Protein AF-X1FPB1-F1 (afdb_monomer_lite)

Sequence (86 aa):
MITPENFAEFIMMISEEKISSKVAKEVLKEMFATGADPSQIVAEKGLVQITDEVEIEKIAKKVISENQKAVLDFKSGKEQALQFLI

InterPro domains:
  IPR003789 Aspartyl/glutamyl-tRNA amidotransferase subunit B-like [SSF89095] (2-85)
  IPR017959 Aspartyl/glutamyl-tRNA(Asn/Gln) amidotransferase, subunit B /E [PTHR11659] (2-86)
  IPR018027 Asn/Gln amidotransferase [PF02637] (2-86)
  IPR018027 Asn/Gln amidotransferase [SM00845] (2-85)
  IPR023168 Aspartyl/glutamyl-tRNA(Asn/Gln) amidotransferase, C-terminal, domain 2 [G3DSA:1.10.10.410] (50-86)

Secondary structure (DSSP, 8-state):
---HHHHHHHHHHHHTTSS-HHHHHHHHHHHHHH---HHHHHHHTT------HHHHHHHHHHHHHHTHHHHHHHHTT-GGGGTT--

Foldseek 3Di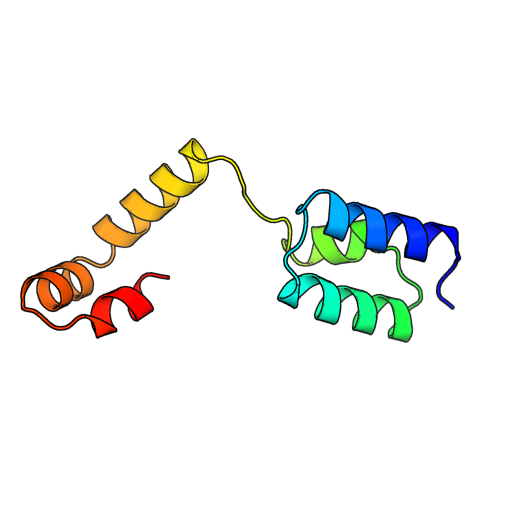:
DADPVLVVVLVVCVVVVQADPVVSVVLVVVCVVPVDHSVVVCVVVVRGDDPPPVVVVVLLVVLCVVCVVLVVCVVVVNVVSVVVSD

pLDDT: mean 89.28, std 5.97, range [69.38, 97.06]

Radius of gyration: 17.65 Å; chains: 1; bounding box: 37×27×46 Å

Structure (mmCIF, N/CA/C/O backbone):
data_AF-X1FPB1-F1
#
_entry.id   AF-X1FPB1-F1
#
loop_
_atom_site.group_PDB
_atom_site.id
_atom_site.type_symbol
_atom_site.label_atom_id
_atom_site.label_alt_id
_atom_site.label_comp_id
_atom_site.label_asym_id
_atom_site.label_entity_id
_atom_site.label_seq_id
_atom_site.pdbx_PDB_ins_code
_atom_site.Cartn_x
_atom_site.Cartn_y
_atom_site.Cartn_z
_atom_site.occupancy
_atom_site.B_iso_or_equiv
_atom_site.auth_seq_id
_atom_site.auth_comp_id
_atom_site.auth_asym_id
_atom_site.auth_atom_id
_atom_site.pdbx_PDB_model_num
ATOM 1 N N . MET A 1 1 ? 9.916 -8.624 -19.141 1.00 79.56 1 MET A N 1
ATOM 2 C CA . MET A 1 1 ? 11.218 -8.389 -18.473 1.00 79.56 1 MET A CA 1
ATOM 3 C C . MET A 1 1 ? 11.135 -7.022 -17.828 1.00 79.56 1 MET A C 1
ATOM 5 O O . MET A 1 1 ? 10.626 -6.125 -18.484 1.00 79.56 1 MET A O 1
ATOM 9 N N . ILE A 1 2 ? 11.551 -6.874 -16.570 1.00 92.69 2 ILE A N 1
ATOM 10 C CA . ILE A 1 2 ? 11.520 -5.572 -15.890 1.00 92.69 2 ILE A CA 1
ATOM 11 C C . ILE A 1 2 ? 12.629 -4.696 -16.479 1.00 92.69 2 ILE A C 1
ATOM 13 O O . ILE A 1 2 ? 13.784 -5.124 -16.519 1.00 92.69 2 ILE A O 1
ATOM 17 N N . THR A 1 3 ? 12.276 -3.503 -16.954 1.00 94.75 3 THR A N 1
ATOM 18 C CA . THR A 1 3 ? 13.246 -2.519 -17.445 1.00 94.75 3 THR A CA 1
ATOM 19 C C . THR A 1 3 ? 13.894 -1.773 -16.271 1.00 94.75 3 THR A C 1
ATOM 21 O O . THR A 1 3 ? 13.273 -1.646 -15.208 1.00 94.75 3 THR A O 1
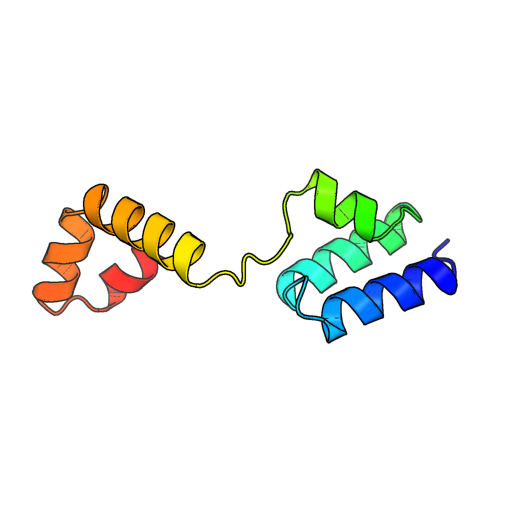ATOM 24 N N . PRO A 1 4 ? 15.133 -1.273 -16.422 1.00 95.38 4 PRO A N 1
ATOM 25 C CA . PRO A 1 4 ? 15.760 -0.417 -15.415 1.00 95.38 4 PRO A CA 1
ATOM 26 C C . PRO A 1 4 ? 14.897 0.792 -15.037 1.00 95.38 4 PRO A C 1
ATOM 28 O O . PRO A 1 4 ? 14.826 1.142 -13.863 1.00 95.38 4 PRO A O 1
ATOM 31 N N . GLU A 1 5 ? 14.208 1.384 -16.013 1.00 95.38 5 GLU A N 1
ATOM 32 C CA . GLU A 1 5 ? 13.311 2.524 -15.830 1.00 95.38 5 GLU A CA 1
ATOM 33 C C . GLU A 1 5 ? 12.130 2.164 -14.920 1.00 95.38 5 GLU A C 1
ATOM 35 O O . GLU A 1 5 ? 11.923 2.823 -13.901 1.00 95.38 5 GLU A O 1
ATOM 40 N N . ASN A 1 6 ? 11.428 1.063 -15.211 1.00 95.44 6 ASN A N 1
ATOM 41 C CA . ASN A 1 6 ? 10.293 0.616 -14.399 1.00 95.44 6 ASN A CA 1
ATOM 42 C C . ASN A 1 6 ? 10.746 0.234 -12.985 1.00 95.44 6 ASN A C 1
ATOM 44 O O . ASN A 1 6 ? 10.033 0.456 -12.010 1.00 95.44 6 ASN A O 1
ATOM 48 N N . PHE A 1 7 ? 11.937 -0.354 -12.844 1.00 96.25 7 PHE A N 1
ATOM 49 C CA . PHE A 1 7 ? 12.466 -0.681 -11.524 1.00 96.25 7 PHE A CA 1
ATOM 50 C C . PHE A 1 7 ? 12.845 0.574 -10.725 1.00 96.25 7 PHE A C 1
ATOM 52 O O . PHE A 1 7 ? 12.574 0.635 -9.528 1.00 96.25 7 PHE A O 1
ATOM 59 N N . ALA A 1 8 ? 13.428 1.590 -11.368 1.00 97.06 8 ALA A N 1
ATOM 60 C CA . ALA A 1 8 ? 13.732 2.866 -10.724 1.00 97.06 8 ALA A CA 1
ATOM 61 C C . ALA A 1 8 ? 12.455 3.581 -10.258 1.00 97.06 8 ALA A C 1
ATOM 63 O O . ALA A 1 8 ? 12.396 4.050 -9.121 1.00 97.06 8 ALA A O 1
ATOM 64 N N . GLU A 1 9 ? 11.416 3.603 -11.093 1.00 95.75 9 GLU A N 1
ATOM 65 C CA . GLU A 1 9 ? 10.114 4.167 -10.738 1.00 95.75 9 GLU A CA 1
ATOM 66 C C . GLU A 1 9 ? 9.474 3.434 -9.553 1.00 95.75 9 GLU A C 1
ATOM 68 O O . GLU A 1 9 ? 9.032 4.068 -8.595 1.00 95.75 9 GLU A O 1
ATOM 73 N N . PHE A 1 10 ? 9.499 2.100 -9.561 1.00 95.94 10 PHE A N 1
ATOM 74 C CA . PHE A 1 10 ? 9.023 1.289 -8.442 1.00 95.94 10 PHE A CA 1
ATOM 75 C C . PHE A 1 10 ? 9.725 1.647 -7.121 1.00 95.94 10 PHE A C 1
ATOM 77 O O . PHE A 1 10 ? 9.073 1.806 -6.089 1.00 95.94 10 PHE A O 1
ATOM 84 N N . ILE A 1 11 ? 11.050 1.819 -7.144 1.00 96.38 11 ILE A N 1
ATOM 85 C CA . ILE A 1 11 ? 11.819 2.223 -5.959 1.00 96.38 11 ILE A CA 1
ATOM 86 C C . ILE A 1 11 ? 11.459 3.649 -5.523 1.00 96.38 11 ILE A C 1
ATOM 88 O O . ILE A 1 11 ? 11.336 3.906 -4.325 1.00 96.38 11 ILE A O 1
ATOM 92 N N . MET A 1 12 ? 11.234 4.562 -6.471 1.00 95.44 12 MET A N 1
ATOM 93 C CA . MET A 1 12 ? 10.809 5.931 -6.179 1.00 95.44 12 MET A CA 1
ATOM 94 C C . MET A 1 12 ? 9.449 5.962 -5.473 1.00 95.44 12 MET A C 1
ATOM 96 O O . MET A 1 12 ? 9.308 6.657 -4.474 1.00 95.44 12 MET A O 1
ATOM 100 N N . MET A 1 13 ? 8.485 5.136 -5.892 1.00 93.25 13 MET A N 1
ATOM 101 C CA . MET A 1 13 ? 7.185 5.023 -5.212 1.00 93.25 13 MET A CA 1
ATOM 102 C C . MET A 1 13 ? 7.298 4.573 -3.755 1.00 93.25 13 MET A C 1
ATOM 104 O O . MET A 1 13 ? 6.527 5.027 -2.912 1.00 93.25 13 MET A O 1
ATOM 108 N N . ILE A 1 14 ? 8.246 3.683 -3.451 1.00 92.94 14 ILE A N 1
ATOM 109 C CA . ILE A 1 14 ? 8.519 3.257 -2.073 1.00 92.94 14 ILE A CA 1
ATOM 110 C C . ILE A 1 14 ? 9.161 4.404 -1.290 1.00 92.94 14 ILE A C 1
ATOM 112 O O . ILE A 1 14 ? 8.762 4.672 -0.161 1.00 92.94 14 ILE A O 1
ATOM 116 N N . SER A 1 15 ? 10.146 5.085 -1.884 1.00 92.31 15 SER A N 1
ATOM 117 C CA . SER A 1 15 ? 10.861 6.195 -1.243 1.00 92.31 15 SER A CA 1
ATOM 118 C C . SER A 1 15 ? 9.965 7.400 -0.962 1.00 92.31 15 SER A C 1
ATOM 120 O O . SER A 1 15 ? 10.206 8.118 0.002 1.00 92.31 15 SER A O 1
ATOM 122 N N . GLU A 1 16 ? 8.969 7.642 -1.810 1.00 90.81 16 GLU A N 1
ATOM 123 C CA . GLU A 1 16 ? 7.973 8.704 -1.648 1.00 90.81 16 GLU A CA 1
ATOM 124 C C . GLU A 1 16 ? 6.788 8.273 -0.770 1.00 90.81 16 GLU A C 1
ATOM 126 O O . GLU A 1 16 ? 5.807 9.005 -0.673 1.00 90.81 16 GLU A O 1
ATOM 131 N N . GLU A 1 17 ? 6.841 7.073 -0.178 1.00 87.19 17 GLU A N 1
ATOM 132 C CA . GLU A 1 17 ? 5.771 6.490 0.645 1.00 87.19 17 GLU A CA 1
ATOM 133 C C . GLU A 1 17 ? 4.399 6.441 -0.060 1.00 87.19 17 GLU A C 1
ATOM 135 O O . GLU A 1 17 ? 3.354 6.320 0.578 1.00 87.19 17 GLU A O 1
ATOM 140 N N . LYS A 1 18 ? 4.388 6.475 -1.401 1.00 87.00 18 LYS A N 1
ATOM 141 C CA . LYS A 1 18 ? 3.172 6.343 -2.221 1.00 87.00 18 LYS A CA 1
ATOM 142 C C . LYS A 1 18 ? 2.565 4.951 -2.120 1.00 87.00 18 LYS A C 1
ATOM 144 O O . LYS A 1 18 ? 1.365 4.784 -2.338 1.00 87.00 18 LYS A O 1
ATOM 149 N N . ILE A 1 19 ? 3.396 3.954 -1.821 1.00 89.81 19 ILE A N 1
ATOM 150 C CA . ILE A 1 19 ? 2.985 2.573 -1.591 1.00 89.81 19 ILE A CA 1
ATOM 151 C C . ILE A 1 19 ? 3.626 2.019 -0.321 1.00 89.81 19 ILE A C 1
ATOM 153 O O . ILE A 1 19 ? 4.810 2.219 -0.051 1.00 89.81 19 ILE A O 1
ATOM 157 N N . SER A 1 20 ? 2.856 1.235 0.432 1.00 88.38 20 SER A N 1
ATOM 158 C CA . SER A 1 20 ? 3.372 0.544 1.615 1.00 88.38 20 SER A CA 1
ATOM 159 C C . SER A 1 20 ? 4.300 -0.620 1.243 1.00 88.38 20 SER A C 1
ATOM 161 O O . SER A 1 20 ? 4.209 -1.203 0.163 1.00 88.38 20 SER A O 1
ATOM 163 N N . SER A 1 21 ? 5.130 -1.070 2.191 1.00 89.69 21 SER A N 1
ATOM 164 C CA . SER A 1 21 ? 5.981 -2.263 2.012 1.00 89.69 21 SER A CA 1
ATOM 165 C C . SER A 1 21 ? 5.202 -3.542 1.668 1.00 89.69 21 SER A C 1
ATOM 167 O O . SER A 1 21 ? 5.755 -4.461 1.062 1.00 89.69 21 SER A O 1
ATOM 169 N N . LYS A 1 22 ? 3.926 -3.636 2.067 1.00 89.94 22 LYS A N 1
ATOM 170 C CA . LYS A 1 22 ? 3.051 -4.757 1.699 1.00 89.94 22 LYS A CA 1
ATOM 171 C C . LYS A 1 22 ? 2.671 -4.673 0.220 1.00 89.94 22 LYS A C 1
ATOM 173 O O . LYS A 1 22 ? 2.882 -5.638 -0.508 1.00 89.94 22 LYS A O 1
ATOM 178 N N . VAL A 1 23 ? 2.192 -3.506 -0.211 1.00 90.12 23 VAL A N 1
ATOM 179 C CA . VAL A 1 23 ? 1.828 -3.219 -1.607 1.00 90.12 23 VAL A CA 1
ATOM 180 C C . VAL A 1 23 ? 3.029 -3.392 -2.531 1.00 90.12 23 VAL A C 1
ATOM 182 O O . VAL A 1 23 ? 2.925 -4.059 -3.553 1.00 90.12 23 VAL A O 1
ATOM 185 N N . ALA A 1 24 ? 4.196 -2.878 -2.140 1.00 93.62 24 ALA A N 1
ATOM 186 C CA . ALA A 1 24 ? 5.419 -2.982 -2.925 1.00 93.62 24 ALA A CA 1
ATOM 187 C C . ALA A 1 24 ? 5.774 -4.436 -3.287 1.00 93.62 24 ALA A C 1
ATOM 189 O O . ALA A 1 24 ? 6.180 -4.719 -4.412 1.00 93.62 24 ALA A O 1
ATOM 190 N N . LYS A 1 25 ? 5.572 -5.387 -2.364 1.00 94.44 25 LYS A N 1
ATOM 191 C CA . LYS A 1 25 ? 5.804 -6.818 -2.628 1.00 94.44 25 LYS A CA 1
ATOM 192 C C . LYS A 1 25 ? 4.826 -7.389 -3.654 1.00 94.44 25 LYS A C 1
ATOM 194 O O . LYS A 1 25 ? 5.220 -8.230 -4.461 1.00 94.44 25 LYS A O 1
ATOM 199 N N . GLU A 1 26 ? 3.569 -6.957 -3.616 1.00 92.81 26 GLU A N 1
ATOM 200 C CA . GLU A 1 26 ? 2.543 -7.378 -4.575 1.00 92.81 26 GLU A CA 1
ATOM 201 C C . GLU A 1 26 ? 2.829 -6.806 -5.968 1.00 92.81 26 GLU A C 1
ATOM 203 O O . GLU A 1 26 ? 2.849 -7.562 -6.940 1.00 92.81 26 GLU A O 1
ATOM 208 N N . VAL A 1 27 ? 3.158 -5.513 -6.046 1.00 93.81 27 VAL A N 1
ATOM 209 C CA . VAL A 1 27 ? 3.530 -4.827 -7.293 1.00 93.81 27 VAL A CA 1
ATOM 210 C C . VAL A 1 27 ? 4.766 -5.471 -7.919 1.00 93.81 27 VAL A C 1
ATOM 212 O O . VAL A 1 27 ? 4.729 -5.852 -9.085 1.00 93.81 27 VAL A O 1
ATOM 215 N N . LEU A 1 28 ? 5.833 -5.700 -7.144 1.00 95.12 28 LEU A N 1
ATOM 216 C CA . LEU A 1 28 ? 7.058 -6.326 -7.652 1.00 95.12 28 LEU A CA 1
ATOM 217 C C . LEU A 1 28 ? 6.806 -7.727 -8.225 1.00 95.12 28 LEU A C 1
ATOM 219 O O . LEU A 1 28 ? 7.370 -8.088 -9.259 1.00 95.12 28 LEU A O 1
ATOM 223 N N . LYS A 1 29 ? 5.948 -8.522 -7.573 1.00 94.81 29 LYS A N 1
ATOM 224 C CA . LYS A 1 29 ? 5.573 -9.858 -8.057 1.00 94.81 29 LYS A CA 1
ATOM 225 C C . LYS A 1 29 ? 4.885 -9.782 -9.420 1.00 94.81 29 LYS A C 1
ATOM 227 O O . LYS A 1 29 ? 5.141 -10.616 -10.287 1.00 94.81 29 LYS A O 1
ATOM 232 N N . GLU A 1 30 ? 4.033 -8.785 -9.613 1.00 93.62 30 GLU A N 1
ATOM 233 C CA . GLU A 1 30 ? 3.302 -8.582 -10.859 1.00 93.62 30 GLU A CA 1
ATOM 234 C C . GLU A 1 30 ? 4.183 -8.029 -11.975 1.00 93.62 30 GLU A C 1
ATOM 236 O O . GLU A 1 30 ? 4.157 -8.564 -13.085 1.00 93.62 30 GLU A O 1
ATOM 241 N N . MET A 1 31 ? 5.047 -7.059 -11.665 1.00 95.31 31 MET A N 1
ATOM 242 C CA . MET A 1 31 ? 6.090 -6.581 -12.576 1.00 95.31 31 MET A CA 1
ATOM 243 C C . MET A 1 31 ? 6.975 -7.735 -13.053 1.00 95.31 31 MET A C 1
ATOM 245 O O . MET A 1 31 ? 7.326 -7.812 -14.228 1.00 95.31 31 MET A O 1
ATOM 249 N N . PHE A 1 32 ? 7.317 -8.668 -12.162 1.00 94.31 32 PHE A N 1
ATOM 250 C CA . PHE A 1 32 ? 8.130 -9.828 -12.519 1.00 94.31 32 PHE A CA 1
ATOM 251 C C . PHE A 1 32 ? 7.388 -10.804 -13.440 1.00 94.31 32 PHE A C 1
ATOM 253 O O . PHE A 1 32 ? 7.982 -11.337 -14.376 1.00 94.31 32 PHE A O 1
ATOM 260 N N . ALA A 1 33 ? 6.093 -11.019 -13.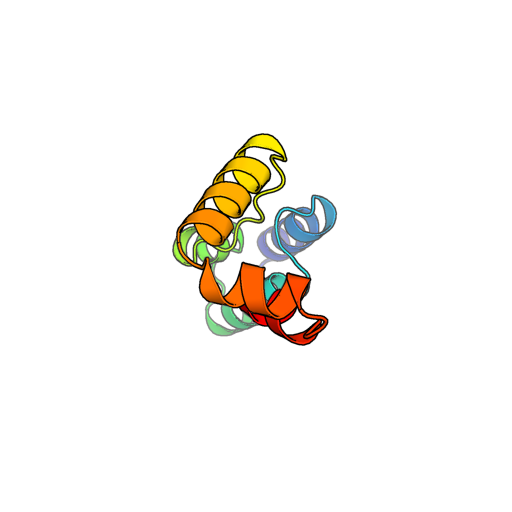202 1.00 93.56 33 ALA A N 1
ATOM 261 C CA . ALA A 1 33 ? 5.272 -11.928 -13.997 1.00 93.56 33 ALA A CA 1
ATOM 262 C C . ALA A 1 33 ? 4.928 -11.372 -15.389 1.00 93.56 33 ALA A C 1
ATOM 264 O O . ALA A 1 33 ? 4.885 -12.125 -16.359 1.00 93.56 33 ALA A O 1
ATOM 265 N N . THR A 1 34 ? 4.677 -10.066 -15.490 1.00 91.81 34 THR A N 1
ATOM 266 C CA . THR A 1 34 ? 4.090 -9.439 -16.687 1.00 91.81 34 THR A CA 1
ATOM 267 C C . THR A 1 34 ? 5.056 -8.508 -17.418 1.00 91.81 34 THR A C 1
ATOM 269 O O . THR A 1 34 ? 4.943 -8.322 -18.626 1.00 91.81 34 THR A O 1
ATOM 272 N N . GLY A 1 35 ? 6.036 -7.937 -16.714 1.00 91.44 35 GLY A N 1
ATOM 273 C CA . GLY A 1 35 ? 6.833 -6.811 -17.203 1.00 91.44 35 GLY A CA 1
ATOM 274 C C . GLY A 1 35 ? 6.075 -5.482 -17.235 1.00 91.44 35 GLY A C 1
ATOM 275 O O . GLY A 1 35 ? 6.586 -4.541 -17.834 1.00 91.44 35 GLY A O 1
ATOM 276 N N . ALA A 1 36 ? 4.881 -5.410 -16.638 1.00 92.12 36 ALA A N 1
ATOM 277 C CA . ALA A 1 36 ? 4.073 -4.201 -16.614 1.00 92.12 36 ALA A CA 1
ATOM 278 C C . ALA A 1 36 ? 4.715 -3.081 -15.783 1.00 92.12 36 ALA A C 1
ATOM 280 O O . ALA A 1 36 ? 5.619 -3.289 -14.967 1.00 92.12 36 ALA A O 1
ATOM 281 N N . ASP A 1 37 ? 4.228 -1.879 -16.046 1.00 93.88 37 ASP A N 1
ATOM 282 C CA . ASP A 1 37 ? 4.624 -0.641 -15.402 1.00 93.88 37 ASP A CA 1
ATOM 283 C C . ASP A 1 37 ? 4.109 -0.574 -13.944 1.00 93.88 37 ASP A C 1
ATOM 285 O O . ASP A 1 37 ? 2.948 -0.919 -13.687 1.00 93.88 37 ASP A O 1
ATOM 289 N N . PRO A 1 38 ? 4.940 -0.165 -12.965 1.00 94.12 38 PRO A N 1
ATOM 290 C CA . PRO A 1 38 ? 4.529 -0.111 -11.563 1.00 94.12 38 PRO A CA 1
ATOM 291 C C . PRO A 1 38 ? 3.401 0.896 -11.306 1.00 94.12 38 PRO A C 1
ATOM 293 O O . PRO A 1 38 ? 2.528 0.604 -10.488 1.00 94.12 38 PRO A O 1
ATOM 296 N N . SER A 1 39 ? 3.371 2.039 -12.004 1.00 91.31 39 SER A N 1
ATOM 297 C CA . SER A 1 39 ? 2.307 3.045 -11.862 1.00 91.31 39 SER A CA 1
ATOM 298 C C . SER A 1 39 ? 0.969 2.469 -12.308 1.00 91.31 39 SER A C 1
ATOM 300 O O . SER A 1 39 ? -0.040 2.653 -11.623 1.00 91.31 39 SER A O 1
ATOM 302 N N . GLN A 1 40 ? 0.958 1.724 -13.417 1.00 92.19 40 GLN A N 1
ATOM 303 C CA . GLN A 1 40 ? -0.246 1.046 -13.900 1.00 92.19 40 GLN A CA 1
ATOM 304 C C . GLN A 1 40 ? -0.757 0.013 -12.893 1.00 92.19 40 GLN A C 1
ATOM 306 O O . GLN A 1 40 ? -1.928 0.060 -12.519 1.00 92.19 40 GLN A O 1
ATOM 311 N N . ILE A 1 41 ? 0.120 -0.857 -12.380 1.00 91.38 41 ILE A N 1
ATOM 312 C CA . ILE A 1 41 ? -0.266 -1.894 -11.407 1.00 91.38 41 ILE A CA 1
ATOM 313 C C . ILE A 1 41 ? -0.852 -1.264 -10.132 1.00 91.38 41 ILE A C 1
ATOM 315 O O . ILE A 1 41 ? -1.853 -1.745 -9.595 1.00 91.38 41 ILE A O 1
ATOM 319 N N . VAL A 1 42 ? -0.243 -0.181 -9.635 1.00 89.06 42 VAL A N 1
ATOM 320 C CA . VAL A 1 42 ? -0.709 0.524 -8.430 1.00 89.06 42 VAL A CA 1
ATOM 321 C C . VAL A 1 42 ? -2.063 1.197 -8.664 1.00 89.06 42 VAL A C 1
ATOM 323 O O . VAL A 1 42 ? -2.940 1.107 -7.800 1.00 89.06 42 VAL A O 1
ATOM 326 N N . ALA A 1 43 ? -2.256 1.833 -9.822 1.00 85.94 43 ALA A N 1
ATOM 327 C CA . ALA A 1 43 ? -3.501 2.510 -10.174 1.00 85.94 43 ALA A CA 1
ATOM 328 C C . ALA A 1 43 ? -4.665 1.526 -10.366 1.00 85.94 43 ALA A C 1
ATOM 330 O O . ALA A 1 43 ? -5.737 1.729 -9.797 1.00 85.94 43 ALA A O 1
ATOM 331 N N . GLU A 1 44 ? -4.454 0.435 -11.107 1.00 83.75 44 GLU A N 1
ATOM 332 C CA . GLU A 1 44 ? -5.489 -0.572 -11.387 1.00 83.75 44 GLU A CA 1
ATOM 333 C C . GLU A 1 44 ? -6.001 -1.262 -10.122 1.00 83.75 44 GLU A C 1
ATOM 335 O O . GLU A 1 44 ? -7.167 -1.650 -10.038 1.00 83.75 44 GLU A O 1
ATOM 340 N N . LYS A 1 45 ? -5.139 -1.392 -9.114 1.00 77.19 45 LYS A N 1
ATOM 341 C CA . LYS A 1 45 ? -5.473 -2.048 -7.849 1.00 77.19 45 LYS A CA 1
ATOM 342 C C . LYS A 1 45 ? -5.875 -1.077 -6.742 1.00 77.19 45 LYS A C 1
ATOM 344 O O . LYS A 1 45 ? -6.172 -1.526 -5.637 1.00 77.19 45 LYS A O 1
ATOM 349 N N . GLY A 1 46 ? -5.879 0.232 -7.015 1.00 74.75 46 GLY A N 1
ATOM 350 C CA . GLY A 1 46 ? -6.199 1.259 -6.023 1.00 74.75 46 GLY A CA 1
ATOM 351 C C . GLY A 1 46 ? -5.268 1.226 -4.808 1.00 74.75 46 GLY A C 1
ATOM 352 O O . GLY A 1 46 ? -5.707 1.489 -3.693 1.00 74.75 46 GLY A O 1
ATOM 353 N N . LEU A 1 47 ? -3.997 0.861 -5.003 1.00 69.38 47 LEU A N 1
ATOM 354 C CA . LEU A 1 47 ? -3.039 0.624 -3.912 1.00 69.38 47 LEU A CA 1
ATOM 355 C C . LEU A 1 47 ? -2.265 1.882 -3.498 1.00 69.38 47 LEU A C 1
ATOM 357 O O . LEU A 1 47 ? -1.251 1.781 -2.804 1.00 69.38 47 LEU A O 1
ATOM 361 N N . VAL A 1 48 ? -2.720 3.055 -3.939 1.00 73.19 48 VAL A N 1
ATOM 362 C CA . VAL A 1 48 ? -2.131 4.333 -3.540 1.00 73.19 48 VAL A CA 1
ATOM 363 C C . VAL A 1 48 ? -2.400 4.551 -2.057 1.00 73.19 48 VAL A C 1
ATOM 365 O O . VAL A 1 48 ? -3.536 4.465 -1.591 1.00 73.19 48 VAL A O 1
ATOM 368 N N . GLN A 1 49 ? -1.341 4.839 -1.312 1.00 71.44 49 GLN A N 1
ATOM 369 C CA . GLN A 1 49 ? -1.444 5.184 0.092 1.00 71.44 49 GLN A CA 1
ATOM 370 C C . GLN A 1 49 ? -2.055 6.583 0.229 1.00 71.44 49 GLN A C 1
ATOM 372 O O . GLN A 1 49 ? -1.478 7.572 -0.219 1.00 71.44 49 GLN A O 1
ATOM 377 N N . ILE A 1 50 ? -3.230 6.665 0.857 1.00 73.88 50 ILE A N 1
ATOM 378 C CA . ILE A 1 50 ? -3.817 7.945 1.262 1.00 73.88 50 ILE A CA 1
ATOM 379 C C . ILE A 1 50 ? -3.012 8.434 2.466 1.00 73.88 50 ILE A C 1
ATOM 381 O O . ILE A 1 50 ? -2.996 7.775 3.504 1.00 73.88 50 ILE A O 1
ATOM 385 N N . THR A 1 51 ? -2.321 9.560 2.311 1.00 72.69 51 THR A N 1
ATOM 386 C CA . THR A 1 51 ? -1.556 10.226 3.380 1.00 72.69 51 THR A CA 1
ATOM 387 C C . THR A 1 51 ? -2.206 11.526 3.846 1.00 72.69 51 THR A C 1
ATOM 389 O O . THR A 1 51 ? -1.748 12.124 4.816 1.00 72.69 51 THR A O 1
ATOM 392 N N . ASP A 1 52 ? -3.281 11.961 3.183 1.00 82.44 52 ASP A N 1
ATOM 393 C CA . ASP A 1 52 ? -4.026 13.156 3.563 1.00 82.44 52 ASP A CA 1
ATOM 394 C C . ASP A 1 52 ? -4.769 12.920 4.886 1.00 82.44 52 ASP A C 1
ATOM 396 O O . ASP A 1 52 ? -5.715 12.132 4.967 1.00 82.44 52 ASP A O 1
ATOM 400 N N . GLU A 1 53 ? -4.323 13.604 5.941 1.00 84.06 53 GLU A N 1
ATOM 401 C CA . GLU A 1 53 ? -4.889 13.468 7.285 1.00 84.06 53 GLU A CA 1
ATOM 402 C C . GLU A 1 53 ? -6.384 13.810 7.333 1.00 84.06 53 GLU A C 1
ATOM 404 O O . GLU A 1 53 ? -7.129 13.188 8.090 1.00 84.06 53 GLU A O 1
ATOM 409 N N . VAL A 1 54 ? -6.845 14.762 6.515 1.00 88.75 54 VAL A N 1
ATOM 410 C CA . VAL A 1 54 ? -8.249 15.196 6.484 1.00 88.75 54 VAL A CA 1
ATOM 411 C C . VAL A 1 54 ? -9.124 14.107 5.866 1.00 88.75 54 VAL A C 1
ATOM 413 O O . VAL A 1 54 ? -10.216 13.813 6.367 1.00 88.75 54 VAL A O 1
ATOM 416 N N . GLU A 1 55 ? -8.652 13.476 4.794 1.00 85.06 55 GLU A N 1
ATOM 417 C CA . GLU A 1 55 ? -9.329 12.349 4.163 1.00 85.06 55 GLU A CA 1
ATOM 418 C C . GLU A 1 55 ? -9.349 11.127 5.090 1.00 85.06 55 GLU A C 1
ATOM 420 O O . GLU A 1 55 ? -10.413 10.527 5.291 1.00 85.06 55 GLU A O 1
ATOM 425 N N . ILE A 1 56 ? -8.222 10.820 5.741 1.00 86.44 56 ILE A N 1
ATOM 426 C CA . ILE A 1 56 ? -8.126 9.747 6.739 1.00 86.44 56 ILE A CA 1
ATOM 427 C C . ILE A 1 56 ? -9.088 10.005 7.906 1.00 86.44 56 ILE A C 1
ATOM 429 O O . ILE A 1 56 ? -9.843 9.108 8.283 1.00 86.44 56 ILE A O 1
ATOM 433 N N . GLU A 1 57 ? -9.132 11.223 8.457 1.00 88.62 57 GLU A N 1
ATOM 434 C CA . GLU A 1 57 ? -10.032 11.576 9.563 1.00 88.62 57 GLU A CA 1
ATOM 435 C C . GLU A 1 57 ? -11.504 11.406 9.160 1.00 88.62 57 GLU A C 1
ATOM 437 O O . GLU A 1 57 ? -12.323 10.891 9.931 1.00 88.62 57 GLU A O 1
ATOM 442 N N . LYS A 1 58 ? -11.859 11.800 7.933 1.00 90.38 58 LYS A N 1
ATOM 443 C CA . LYS A 1 58 ? -13.215 11.639 7.400 1.00 90.38 58 LYS A CA 1
ATOM 444 C C . LYS A 1 58 ? -13.601 10.165 7.268 1.00 90.38 58 LYS A C 1
ATOM 446 O O . LYS A 1 58 ? -14.710 9.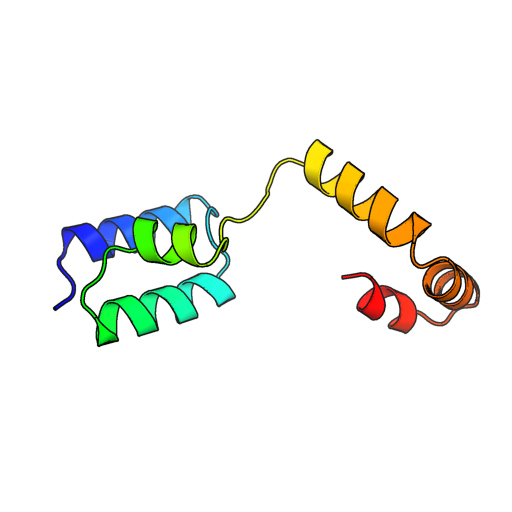794 7.662 1.00 90.38 58 LYS A O 1
ATOM 451 N N . ILE A 1 59 ? -12.703 9.331 6.743 1.00 87.75 59 ILE A N 1
ATOM 452 C CA . ILE A 1 59 ? -12.914 7.883 6.626 1.00 87.75 59 ILE A CA 1
ATOM 453 C C . ILE A 1 59 ? -13.045 7.262 8.020 1.00 87.75 59 ILE A C 1
ATOM 455 O O . ILE A 1 59 ? -14.011 6.543 8.276 1.00 87.75 59 ILE A O 1
ATOM 459 N N . ALA A 1 60 ? -12.156 7.608 8.954 1.00 88.00 60 ALA A N 1
ATOM 460 C CA . ALA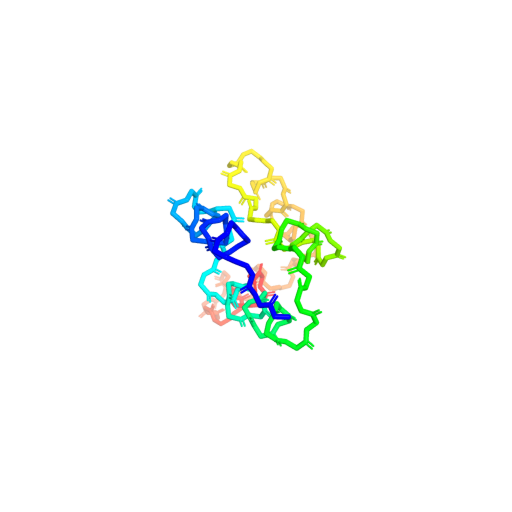 A 1 60 ? -12.192 7.111 10.326 1.00 88.00 60 ALA A CA 1
ATOM 461 C C . ALA A 1 60 ? -13.511 7.468 11.033 1.00 88.00 60 ALA A C 1
ATOM 463 O O . ALA A 1 60 ? -14.163 6.598 11.611 1.00 88.00 60 ALA A O 1
ATOM 464 N N . LYS A 1 61 ? -13.970 8.724 10.930 1.00 91.00 61 LYS A N 1
ATOM 465 C CA . LYS A 1 61 ? -15.270 9.157 11.478 1.00 91.00 61 LYS A CA 1
ATOM 466 C C . LYS A 1 61 ? -16.431 8.356 10.899 1.00 91.00 61 LYS A C 1
ATOM 468 O O . LYS A 1 61 ? -17.336 7.974 11.642 1.00 91.00 61 LYS A O 1
ATOM 473 N N . LYS A 1 62 ? -16.399 8.071 9.594 1.00 90.75 62 LYS A N 1
ATOM 474 C CA . LYS A 1 62 ? -17.414 7.246 8.936 1.00 90.75 62 LYS A CA 1
ATOM 475 C C . LYS A 1 62 ? -17.407 5.818 9.486 1.00 90.75 62 LYS A C 1
ATOM 477 O O . LYS A 1 62 ? -18.452 5.360 9.946 1.00 90.75 62 LYS A O 1
ATOM 482 N N . VAL A 1 63 ? -16.248 5.161 9.536 1.00 90.94 63 VAL A N 1
ATOM 483 C CA . VAL A 1 63 ? -16.104 3.792 10.065 1.00 90.94 63 VAL A CA 1
ATOM 484 C C . VAL A 1 63 ? -16.587 3.705 11.516 1.00 90.94 63 VAL A C 1
ATOM 486 O O . VAL A 1 63 ? -17.362 2.812 11.852 1.00 90.94 63 VAL A O 1
ATOM 489 N N . ILE A 1 64 ? -16.218 4.670 12.364 1.00 90.38 64 ILE A N 1
ATOM 490 C CA . ILE A 1 64 ? -16.694 4.763 13.753 1.00 90.38 64 ILE A CA 1
ATOM 491 C C . ILE A 1 64 ? -18.222 4.909 13.802 1.00 90.38 64 ILE A C 1
ATOM 493 O O . ILE A 1 64 ? -18.877 4.249 14.609 1.00 90.38 64 ILE A O 1
ATOM 497 N N . SER A 1 65 ? -18.802 5.754 12.940 1.00 91.31 65 SER A N 1
ATOM 498 C CA . SER A 1 65 ? -20.252 5.975 12.898 1.00 91.31 65 SER A CA 1
ATOM 499 C C . SER A 1 65 ? -21.031 4.714 12.510 1.00 91.31 65 SER A C 1
ATOM 501 O O . SER A 1 65 ? -22.043 4.417 13.143 1.00 91.31 65 SER A O 1
ATOM 503 N N . GLU A 1 66 ? -20.518 3.940 11.550 1.00 92.69 66 GLU A N 1
ATOM 504 C CA . GLU A 1 66 ? -21.139 2.716 11.028 1.00 92.69 66 GLU A CA 1
ATOM 505 C C . GLU A 1 66 ? -20.955 1.509 11.967 1.00 92.69 66 GLU A C 1
ATOM 507 O O . GLU A 1 66 ? -21.769 0.588 11.960 1.00 92.69 66 GLU A O 1
ATOM 512 N N . ASN A 1 67 ? -19.938 1.531 12.839 1.00 90.88 67 ASN A N 1
ATOM 513 C CA . ASN A 1 67 ?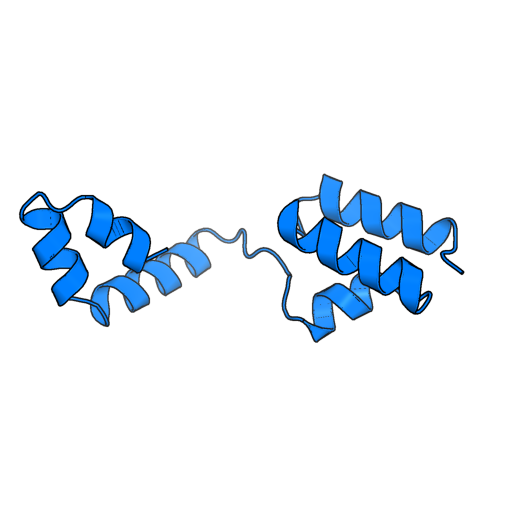 -19.549 0.396 13.683 1.00 90.88 67 ASN A CA 1
ATOM 514 C C . ASN A 1 67 ? -19.688 0.683 15.190 1.00 90.88 67 ASN A C 1
ATOM 516 O O . ASN A 1 67 ? -18.810 0.352 15.989 1.00 90.88 67 ASN A O 1
ATOM 520 N N . GLN A 1 68 ? -20.828 1.244 15.613 1.00 91.06 68 GLN A N 1
ATOM 521 C CA . GLN A 1 68 ? -21.095 1.608 17.020 1.00 91.06 68 GLN A CA 1
ATOM 522 C C . GLN A 1 68 ? -20.852 0.467 18.022 1.00 91.06 68 GLN A C 1
ATOM 524 O O . GLN A 1 68 ? -20.397 0.703 19.140 1.00 91.06 68 GLN A O 1
ATOM 529 N N . LYS A 1 69 ? -21.127 -0.784 17.633 1.00 89.81 69 LYS A N 1
ATOM 530 C CA . LYS A 1 69 ? -20.909 -1.953 18.496 1.00 89.81 69 LYS A CA 1
ATOM 531 C C . LYS A 1 69 ? -19.432 -2.130 18.859 1.00 89.81 69 LYS A C 1
ATOM 533 O O . LYS A 1 69 ? -19.120 -2.300 20.033 1.00 89.81 69 LYS A O 1
ATOM 538 N N . ALA A 1 70 ? -18.537 -2.033 17.875 1.00 89.88 70 ALA A N 1
ATOM 539 C CA . ALA A 1 70 ? -17.097 -2.133 18.099 1.00 89.88 70 ALA A CA 1
ATOM 540 C C . ALA A 1 70 ? -16.588 -0.981 18.981 1.00 89.88 70 ALA A C 1
ATOM 542 O O . ALA A 1 70 ? -15.755 -1.194 19.858 1.00 89.88 70 ALA A O 1
ATOM 543 N N . VAL A 1 71 ? -17.162 0.219 18.833 1.00 90.12 71 VAL A N 1
ATOM 544 C CA . VAL A 1 71 ? -16.855 1.374 19.694 1.00 90.12 71 VAL A CA 1
ATOM 545 C C . VAL A 1 71 ? -17.255 1.115 21.152 1.00 90.12 71 VAL A C 1
ATOM 547 O O . VAL A 1 71 ? -16.489 1.416 22.066 1.00 90.12 71 VAL A O 1
ATOM 550 N N . LEU A 1 72 ? -18.447 0.560 21.392 1.00 91.31 72 LEU A N 1
ATOM 551 C CA . LEU A 1 72 ? -18.918 0.223 22.740 1.00 91.31 72 LEU A CA 1
ATOM 552 C C . LEU A 1 72 ? -18.100 -0.907 23.373 1.00 91.31 72 LEU A C 1
ATOM 554 O O . LEU A 1 72 ? -17.747 -0.817 24.549 1.00 91.31 72 LEU A O 1
ATOM 558 N N . ASP A 1 73 ? -17.775 -1.944 22.600 1.00 91.25 73 ASP A N 1
ATOM 559 C CA . ASP A 1 73 ? -16.918 -3.044 23.044 1.00 91.25 73 ASP A CA 1
ATOM 560 C C . ASP A 1 73 ? -15.520 -2.532 23.429 1.00 91.25 73 ASP A C 1
ATOM 562 O O . ASP A 1 73 ? -15.030 -2.860 24.512 1.00 91.25 73 ASP A O 1
ATOM 566 N N . PHE A 1 74 ? -14.925 -1.651 22.615 1.00 90.75 74 PHE A N 1
ATOM 567 C CA . PHE A 1 74 ? -13.653 -1.001 22.931 1.00 90.75 74 PHE A CA 1
ATOM 568 C C . PHE A 1 74 ? -13.737 -0.190 24.233 1.00 90.75 74 PHE A C 1
ATOM 570 O O . PHE A 1 74 ? -12.933 -0.390 25.142 1.00 90.75 74 PHE A O 1
ATOM 577 N N . LYS A 1 75 ? -14.766 0.659 24.381 1.00 88.69 75 LYS A N 1
ATOM 578 C CA . LYS A 1 75 ? -15.000 1.448 25.608 1.00 88.69 75 LYS A CA 1
ATOM 579 C C . LYS A 1 75 ? -15.243 0.587 26.852 1.00 88.69 75 LYS A C 1
ATOM 581 O O . LYS A 1 75 ? -14.996 1.048 27.960 1.00 88.69 75 LYS A O 1
ATOM 586 N N . SER A 1 76 ? -15.710 -0.646 26.672 1.00 92.12 76 SER A N 1
ATOM 587 C CA . SER A 1 76 ? -15.942 -1.616 27.750 1.00 92.12 76 SER A CA 1
ATOM 588 C C . SER A 1 76 ? -14.683 -2.415 28.126 1.00 92.12 76 SER A C 1
ATOM 590 O O . SER A 1 76 ? -14.773 -3.355 28.912 1.00 92.12 76 SER A O 1
ATOM 592 N N . GLY A 1 77 ? -13.519 -2.069 27.563 1.00 90.06 77 GLY A N 1
ATOM 593 C CA . GLY A 1 77 ? -12.227 -2.696 27.854 1.00 90.06 77 GLY A CA 1
ATOM 594 C C . GLY A 1 77 ? -11.832 -3.827 26.902 1.00 90.06 77 GLY A C 1
ATOM 595 O O . GLY A 1 77 ? -10.814 -4.478 27.123 1.00 90.06 77 GLY A O 1
ATOM 596 N N . LYS A 1 78 ? -12.597 -4.085 25.831 1.00 91.25 78 LYS A N 1
ATOM 597 C CA . LYS A 1 78 ? -12.218 -5.073 24.807 1.00 91.25 78 LYS A CA 1
ATOM 598 C C . LYS A 1 78 ? -11.352 -4.410 23.743 1.00 91.25 78 LYS A C 1
ATOM 600 O O . LYS A 1 78 ? -11.824 -4.088 22.656 1.00 91.25 78 LYS A O 1
ATOM 605 N N . GLU A 1 79 ? -10.071 -4.240 24.043 1.00 86.94 79 GLU A N 1
ATOM 606 C CA . GLU A 1 79 ? -9.111 -3.578 23.147 1.00 86.94 79 GLU A CA 1
ATOM 607 C C . GLU A 1 79 ? -9.040 -4.213 21.743 1.00 86.94 79 GLU A C 1
ATOM 609 O O . GLU A 1 79 ? -8.848 -3.506 20.757 1.00 86.94 79 GLU A O 1
ATOM 614 N N . GLN A 1 80 ? -9.303 -5.522 21.616 1.00 88.56 80 GLN A N 1
ATOM 615 C CA . GLN A 1 80 ? -9.384 -6.223 20.323 1.00 88.56 80 GLN A CA 1
ATOM 616 C C . GLN A 1 80 ? -10.447 -5.652 19.371 1.00 88.56 80 GLN A C 1
ATOM 618 O O . GLN A 1 80 ? -10.313 -5.790 18.159 1.00 88.56 80 GLN A O 1
ATOM 623 N N . ALA A 1 81 ? -11.481 -4.981 19.885 1.00 88.25 81 ALA A N 1
ATOM 624 C CA . ALA A 1 81 ? -12.490 -4.337 19.048 1.00 88.25 81 ALA A CA 1
ATOM 625 C C . ALA A 1 81 ? -11.911 -3.190 18.198 1.00 88.25 81 ALA A C 1
ATOM 627 O O . ALA A 1 81 ? -12.495 -2.848 17.175 1.00 88.25 81 ALA A O 1
ATOM 628 N N . LEU A 1 82 ? -10.746 -2.638 18.568 1.00 87.31 82 LEU A N 1
ATOM 629 C CA . LEU A 1 82 ? -10.034 -1.656 17.750 1.00 87.31 82 LEU A CA 1
ATOM 630 C C . LEU A 1 82 ? -9.487 -2.275 16.456 1.00 87.31 82 LEU A C 1
ATOM 632 O O . LEU A 1 82 ? -9.569 -1.647 15.409 1.00 87.31 82 LEU A O 1
ATOM 636 N N . GLN A 1 83 ? -8.998 -3.520 16.498 1.00 85.56 83 GLN A N 1
ATOM 637 C CA . GLN A 1 83 ? -8.516 -4.232 15.302 1.00 85.56 83 GLN A CA 1
ATOM 638 C C . GLN A 1 83 ? -9.620 -4.502 14.278 1.00 85.56 83 GLN A C 1
ATOM 640 O O . GLN A 1 83 ? -9.326 -4.720 13.114 1.00 85.56 83 GLN A O 1
ATOM 645 N N . PHE A 1 84 ? -10.885 -4.489 14.697 1.00 86.94 84 PHE A N 1
ATOM 646 C CA . PHE A 1 84 ? -12.016 -4.616 13.782 1.00 86.94 84 PHE A CA 1
ATOM 647 C C . PHE A 1 84 ? -12.277 -3.326 12.980 1.00 86.94 84 PHE A C 1
ATOM 649 O O . PHE A 1 84 ? -12.972 -3.363 11.970 1.00 86.94 84 PHE A O 1
ATOM 656 N N . LEU A 1 85 ? -11.754 -2.184 13.440 1.00 84.62 85 LEU A N 1
ATOM 657 C CA . LEU A 1 85 ? -11.969 -0.865 12.838 1.00 84.62 85 LEU A CA 1
ATOM 658 C C . LEU A 1 85 ? -10.824 -0.415 11.909 1.00 84.62 85 LEU A C 1
ATOM 660 O O . LEU A 1 85 ? -10.941 0.664 11.329 1.00 84.62 85 LEU A O 1
ATOM 664 N N . ILE A 1 86 ? -9.736 -1.189 11.803 1.00 81.38 86 ILE A N 1
ATOM 665 C CA . ILE A 1 86 ? -8.492 -0.852 11.081 1.00 81.38 86 ILE A CA 1
ATOM 666 C C . ILE A 1 86 ? -8.265 -1.838 9.934 1.00 81.38 86 ILE A C 1
ATOM 668 O O . ILE A 1 86 ? -8.474 -3.052 10.156 1.00 81.38 86 ILE A O 1
#

Organism: NCBI:txid412755